Protein AF-A0A814C595-F1 (afdb_monomer_lite)

Radius of gyration: 16.34 Å; chains: 1; bounding box: 42×36×48 Å

InterPro domains:
  IPR000971 Globin [PF00042] (29-120)
  IPR000971 Globin [PS01033] (1-126)
  IPR009050 Globin-like superfamily [SSF46458] (26-126)
  IPR012292 Globin/Protoglobin [G3DSA:1.10.490.10] (1-128)
  IPR044399 Myoglobin-like, M family globin domain [cd01040] (1-121)
  IPR050532 Globin-like Oxygen Transporters [PTHR46458] (4-131)

Secondary structure (DSSP, 8-state):
--TTHHHHHHHHHHHTTS---------S-S---HHHHHHHHHHHHHHHHHHHHHHTT-HHHHHHHHHHHHHHHHHTT--HHHHHHHHHHHHHHHHHHHGGG--HHHHHHHHHHHHHHHHHHHHHHHHHHHHT-

Sequence (133 aa):
ILIEHKEMKTMWRKQNTVKNDVCIMHNYNEFINPNYSIKAHGEKVFNTIKIAVNTIDDLTSLYQFLNQMGYDHYKYGTRDHHFQIMGEALLSTLSEALREKWNDKTRKIWIKLFQIIEYQMKSGMERAQRENF

pLDDT: mean 74.46, std 21.63, range [28.47, 96.5]

Organism: NCBI:txid104777

Structure (mmCIF, N/CA/C/O backbone):
data_AF-A0A814C595-F1
#
_entry.id   AF-A0A814C595-F1
#
loop_
_atom_site.group_PDB
_atom_site.id
_atom_site.type_symbol
_atom_site.label_atom_id
_atom_site.label_alt_id
_atom_site.label_comp_id
_atom_site.label_asym_id
_atom_site.label_entity_id
_atom_site.label_seq_id
_atom_site.pdbx_PDB_ins_code
_atom_site.Cartn_x
_atom_site.Cartn_y
_atom_site.Cartn_z
_atom_site.occupancy
_atom_site.B_iso_or_equiv
_atom_site.auth_seq_id
_atom_site.auth_comp_id
_atom_site.auth_asym_id
_atom_site.auth_atom_id
_atom_site.pdbx_PDB_model_num
ATOM 1 N N . ILE A 1 1 ? -12.178 13.298 3.605 1.00 30.55 1 ILE A N 1
ATOM 2 C CA . ILE A 1 1 ? -12.056 11.822 3.804 1.00 30.55 1 ILE A CA 1
ATOM 3 C C . ILE A 1 1 ? -10.866 11.467 4.735 1.00 30.55 1 ILE A C 1
ATOM 5 O O . ILE A 1 1 ? -10.528 10.303 4.900 1.00 30.55 1 ILE A O 1
ATOM 9 N N . LEU A 1 2 ? -10.301 12.464 5.437 1.00 29.94 2 LEU A N 1
ATOM 10 C CA . LEU A 1 2 ? -9.077 12.408 6.256 1.00 29.94 2 LEU A CA 1
ATOM 11 C C . LEU A 1 2 ? -9.348 12.350 7.775 1.00 29.94 2 LEU A C 1
ATOM 13 O O . LEU A 1 2 ? -8.593 12.907 8.567 1.00 29.94 2 LEU A O 1
ATOM 17 N N . ILE A 1 3 ? -10.448 11.734 8.207 1.00 30.55 3 ILE A N 1
ATOM 18 C CA . ILE A 1 3 ? -10.742 11.652 9.642 1.00 30.55 3 ILE A CA 1
ATOM 19 C C . ILE A 1 3 ? -10.020 10.406 10.191 1.00 30.55 3 ILE A C 1
ATOM 21 O O . ILE A 1 3 ? -10.263 9.304 9.709 1.00 30.55 3 ILE A O 1
ATOM 25 N N . GLU A 1 4 ? -9.137 10.640 11.178 1.00 38.69 4 GLU A N 1
ATOM 26 C CA . GLU A 1 4 ? -8.537 9.683 12.146 1.00 38.69 4 GLU A CA 1
ATOM 27 C C . GLU A 1 4 ? -7.091 9.203 11.941 1.00 38.69 4 GLU A C 1
ATOM 29 O O . GLU A 1 4 ? -6.685 8.113 12.341 1.00 38.69 4 GLU A O 1
ATOM 34 N N . HIS A 1 5 ? -6.241 10.110 11.476 1.00 48.53 5 HIS A N 1
ATOM 35 C CA . HIS A 1 5 ? -4.783 9.964 11.481 1.00 48.53 5 HIS A CA 1
ATOM 36 C C . HIS A 1 5 ? -4.159 9.591 12.848 1.00 48.53 5 HIS A C 1
ATOM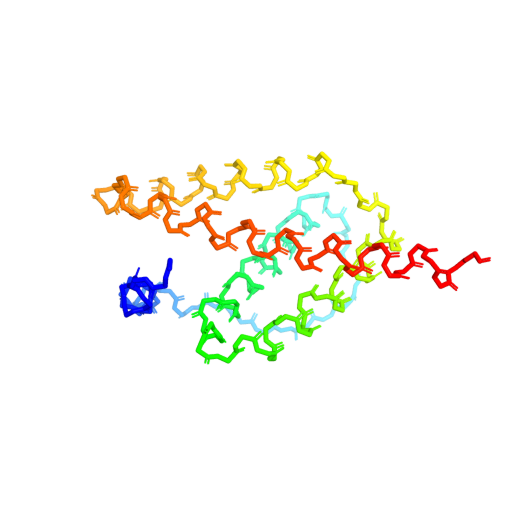 38 O O . HIS A 1 5 ? -3.188 8.834 12.940 1.00 48.53 5 HIS A O 1
ATOM 44 N N . LYS A 1 6 ? -4.740 10.097 13.947 1.00 48.22 6 LYS A N 1
ATOM 45 C CA . LYS A 1 6 ? -4.270 9.832 15.318 1.00 48.22 6 LYS A CA 1
ATOM 46 C C . LYS A 1 6 ? -4.478 8.379 15.734 1.00 48.22 6 LYS A C 1
ATOM 48 O O . LYS A 1 6 ? -3.670 7.855 16.500 1.00 48.22 6 LYS A O 1
ATOM 53 N N . GLU A 1 7 ? -5.521 7.721 15.238 1.00 46.91 7 GLU A N 1
ATOM 54 C CA . GLU A 1 7 ? -5.825 6.343 15.613 1.00 46.91 7 GLU A CA 1
ATOM 55 C C . GLU A 1 7 ? -4.826 5.372 15.004 1.00 46.91 7 GLU A C 1
ATOM 57 O O . GLU A 1 7 ? -4.303 4.545 15.741 1.00 46.91 7 GLU A O 1
ATOM 62 N N . MET A 1 8 ? -4.439 5.538 13.732 1.00 47.97 8 MET A N 1
ATOM 63 C CA . MET A 1 8 ? -3.391 4.703 13.130 1.00 47.97 8 MET A CA 1
ATOM 64 C C . MET A 1 8 ? -2.066 4.812 13.881 1.00 47.97 8 MET A C 1
ATOM 66 O O . MET A 1 8 ? -1.511 3.792 14.287 1.00 47.97 8 MET A O 1
ATOM 70 N N . LYS A 1 9 ? -1.589 6.034 14.158 1.00 53.19 9 LYS A N 1
ATOM 71 C CA . LYS A 1 9 ? -0.350 6.235 14.931 1.00 53.19 9 LYS A CA 1
ATOM 72 C C . LYS A 1 9 ? -0.451 5.676 16.351 1.00 53.19 9 LYS A C 1
ATOM 74 O O . LYS A 1 9 ? 0.522 5.136 16.872 1.00 53.19 9 LYS A O 1
ATOM 79 N N . THR A 1 10 ? -1.620 5.773 16.982 1.00 48.94 10 THR A N 1
ATOM 80 C CA . THR A 1 10 ? -1.854 5.259 18.342 1.00 48.94 10 THR A CA 1
ATOM 81 C C . THR A 1 10 ? -1.940 3.733 18.367 1.00 48.94 10 THR A C 1
ATOM 83 O O . THR A 1 10 ? -1.353 3.098 19.242 1.00 48.94 10 THR A O 1
ATOM 86 N N . MET A 1 11 ? -2.614 3.129 17.388 1.00 48.28 11 MET A N 1
ATOM 87 C CA . MET A 1 11 ? -2.661 1.681 17.185 1.00 48.28 11 MET A CA 1
ATOM 88 C C . MET A 1 11 ? -1.265 1.125 16.896 1.00 48.28 11 MET A C 1
ATOM 90 O O . MET A 1 11 ? -0.894 0.103 17.469 1.00 48.28 11 MET A O 1
ATOM 94 N N . TRP A 1 12 ? -0.478 1.836 16.084 1.00 45.28 12 TRP A N 1
ATOM 95 C CA . TRP A 1 12 ? 0.901 1.501 15.733 1.00 45.28 12 TRP A CA 1
ATOM 96 C C . TRP A 1 12 ? 1.863 1.590 16.929 1.00 45.28 12 TRP A C 1
ATOM 98 O O . TRP A 1 12 ? 2.648 0.670 17.174 1.00 45.28 12 TRP A O 1
ATOM 108 N N . ARG A 1 13 ? 1.776 2.655 17.739 1.00 44.06 13 ARG A N 1
ATOM 109 C CA . ARG A 1 13 ? 2.585 2.815 18.966 1.00 44.06 13 ARG A CA 1
ATOM 110 C C . ARG A 1 13 ? 2.296 1.738 20.015 1.00 44.06 13 ARG A C 1
ATOM 112 O O . ARG A 1 13 ? 3.224 1.271 20.665 1.00 44.06 13 ARG A O 1
ATOM 119 N N . LYS A 1 14 ? 1.035 1.310 20.150 1.00 46.66 14 LYS A N 1
ATOM 120 C CA . LYS A 1 14 ? 0.631 0.230 21.071 1.00 46.66 14 LYS A CA 1
ATOM 121 C C . LYS A 1 14 ? 1.037 -1.175 20.599 1.00 46.66 14 LYS A C 1
ATOM 123 O O . LYS A 1 14 ? 1.018 -2.093 21.407 1.00 46.66 14 LYS A O 1
ATOM 128 N N . GLN A 1 15 ? 1.365 -1.359 19.317 1.00 47.59 15 GLN A N 1
ATOM 129 C CA . GLN A 1 15 ? 1.842 -2.640 18.770 1.00 47.59 15 GLN A CA 1
ATOM 130 C C . GLN A 1 15 ? 3.371 -2.770 18.818 1.00 47.59 15 GLN A C 1
ATOM 132 O O . GLN A 1 15 ? 3.871 -3.852 19.093 1.00 47.59 15 GLN A O 1
ATOM 137 N N . ASN A 1 16 ? 4.120 -1.672 18.641 1.00 41.69 16 ASN A N 1
ATOM 138 C CA . ASN A 1 16 ? 5.595 -1.676 18.701 1.00 41.69 16 ASN A CA 1
ATOM 139 C C . ASN A 1 16 ? 6.179 -1.784 20.123 1.00 41.69 16 ASN A C 1
ATOM 141 O O . ASN A 1 16 ? 7.391 -1.730 20.292 1.00 41.69 16 ASN A O 1
ATOM 145 N N . THR A 1 17 ? 5.348 -1.921 21.158 1.00 36.97 17 THR A N 1
ATOM 146 C CA . THR A 1 17 ? 5.813 -2.168 22.536 1.00 36.97 17 THR A CA 1
ATOM 147 C C . THR A 1 17 ? 6.148 -3.643 22.786 1.00 36.97 17 THR A C 1
ATOM 149 O O . THR A 1 17 ? 6.657 -3.983 23.848 1.00 36.97 17 THR A O 1
ATOM 152 N N . VAL A 1 18 ? 5.902 -4.523 21.808 1.00 42.62 18 VAL A N 1
ATOM 153 C CA . VAL A 1 18 ? 6.210 -5.953 21.883 1.00 42.62 18 VAL A CA 1
ATOM 154 C C . VAL A 1 18 ? 7.075 -6.329 20.672 1.00 42.62 18 VAL A C 1
ATOM 156 O O . VAL A 1 18 ? 6.603 -6.272 19.542 1.00 42.62 18 VAL A O 1
ATOM 159 N N . LYS A 1 19 ? 8.326 -6.738 20.947 1.00 41.62 19 LYS A N 1
ATOM 160 C CA . LYS A 1 19 ? 9.393 -7.209 20.028 1.00 41.62 19 LYS A CA 1
ATOM 161 C C . LYS A 1 19 ? 10.236 -6.137 19.323 1.00 41.62 19 LYS A C 1
ATOM 163 O O . LYS A 1 19 ? 10.206 -5.989 18.105 1.00 41.62 19 LYS A O 1
ATOM 168 N N . ASN A 1 20 ? 11.094 -5.491 20.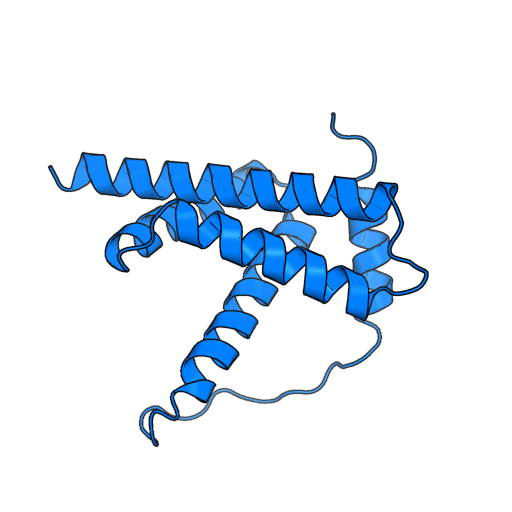110 1.00 37.69 20 ASN A N 1
ATOM 169 C CA . ASN A 1 20 ? 12.419 -5.093 19.641 1.00 37.69 20 ASN A CA 1
ATOM 170 C C . ASN A 1 20 ? 13.368 -6.260 19.905 1.00 37.69 20 ASN A C 1
ATOM 172 O O . ASN A 1 20 ? 13.860 -6.362 21.013 1.00 37.69 20 ASN A O 1
ATOM 176 N N . ASP A 1 21 ? 13.563 -7.129 18.921 1.00 40.53 21 ASP A N 1
ATOM 177 C CA . ASP A 1 21 ? 14.720 -8.024 18.821 1.00 40.53 21 ASP A CA 1
ATOM 178 C C . ASP A 1 21 ? 14.717 -8.579 17.395 1.00 40.53 21 ASP A C 1
ATOM 180 O O . ASP A 1 21 ? 13.851 -9.386 17.079 1.00 40.53 21 ASP A O 1
ATOM 184 N N . VAL A 1 22 ? 15.612 -8.098 16.524 1.00 38.47 22 VAL A N 1
ATOM 185 C CA . VAL A 1 22 ? 16.445 -8.921 15.624 1.00 38.47 22 VAL A CA 1
ATOM 186 C C . VAL A 1 22 ? 17.562 -8.041 15.045 1.00 38.47 22 VAL A C 1
ATOM 188 O O . VAL A 1 22 ? 17.389 -6.873 14.703 1.00 38.47 22 VAL A O 1
ATOM 191 N N . CYS A 1 23 ? 18.728 -8.670 15.018 1.00 28.47 23 CYS A N 1
ATOM 192 C CA . CYS A 1 23 ? 20.088 -8.184 14.926 1.00 28.47 23 CYS A CA 1
ATOM 193 C C . CYS A 1 23 ? 20.627 -8.253 13.479 1.00 28.47 23 CYS A C 1
ATOM 195 O O . CYS A 1 23 ? 20.369 -9.226 12.781 1.00 28.47 23 CYS A O 1
ATOM 197 N N . ILE A 1 24 ? 21.406 -7.231 13.106 1.00 35.41 24 ILE A N 1
ATOM 198 C CA . ILE A 1 24 ? 22.619 -7.203 12.258 1.00 35.41 24 ILE A CA 1
ATOM 199 C C . ILE A 1 24 ? 22.594 -7.868 10.862 1.00 35.41 24 ILE A C 1
ATOM 201 O O . ILE A 1 24 ? 22.582 -9.081 10.690 1.00 35.41 24 ILE A O 1
ATOM 205 N N . MET A 1 25 ? 22.784 -7.001 9.861 1.00 38.78 25 MET A N 1
ATOM 206 C CA . MET A 1 25 ? 23.289 -7.299 8.520 1.00 38.78 25 MET A CA 1
ATOM 207 C C . MET A 1 25 ? 24.683 -7.940 8.582 1.00 38.78 25 MET A C 1
ATOM 209 O O . MET A 1 25 ? 25.626 -7.250 8.956 1.00 38.78 25 MET A O 1
ATOM 213 N N . HIS A 1 26 ? 24.844 -9.191 8.143 1.00 34.91 26 HIS A N 1
ATOM 214 C CA . HIS A 1 26 ? 26.120 -9.671 7.602 1.00 34.91 26 HIS A CA 1
ATOM 215 C C . HIS A 1 26 ? 25.929 -10.743 6.518 1.00 34.91 26 HIS A C 1
ATOM 217 O O . HIS A 1 26 ? 25.234 -11.733 6.706 1.00 34.91 26 HIS A O 1
ATOM 223 N N . ASN A 1 27 ? 26.667 -10.500 5.434 1.00 31.73 27 ASN A N 1
ATOM 224 C CA . ASN A 1 27 ? 27.126 -11.365 4.350 1.00 31.73 27 ASN A CA 1
ATOM 225 C C . ASN A 1 27 ? 26.172 -11.888 3.263 1.00 31.73 27 ASN A C 1
ATOM 227 O O . ASN A 1 27 ? 25.208 -12.614 3.476 1.00 31.73 27 ASN A O 1
ATOM 231 N N . TYR A 1 28 ? 26.571 -11.521 2.042 1.00 43.66 28 TYR A N 1
ATOM 232 C CA . TYR A 1 28 ? 26.148 -12.051 0.758 1.00 43.66 28 TYR A CA 1
ATOM 233 C C . TYR A 1 28 ? 26.644 -13.500 0.596 1.00 43.66 28 TYR A C 1
ATOM 235 O O . TYR A 1 28 ? 27.789 -13.795 0.928 1.00 43.66 28 TYR A O 1
ATOM 243 N N . ASN A 1 29 ? 25.807 -14.336 -0.025 1.00 45.12 29 ASN A N 1
ATOM 244 C CA . ASN A 1 29 ? 26.117 -15.649 -0.616 1.00 45.12 29 ASN A CA 1
ATOM 245 C C . ASN A 1 29 ? 26.110 -16.904 0.270 1.00 45.12 29 ASN A C 1
ATOM 247 O O . ASN A 1 29 ? 27.045 -17.692 0.191 1.00 45.12 29 ASN A O 1
ATOM 251 N N . GLU A 1 30 ? 24.998 -17.214 0.941 1.00 37.88 30 GLU A N 1
ATOM 252 C CA . GLU A 1 30 ? 24.702 -18.611 1.296 1.00 37.88 30 GLU A CA 1
ATOM 253 C C . GLU A 1 30 ? 23.235 -18.969 0.999 1.00 37.88 30 GLU A C 1
ATOM 255 O O . GLU A 1 30 ? 22.304 -18.398 1.556 1.00 37.88 30 GLU A O 1
ATOM 260 N N . PHE A 1 31 ? 23.076 -19.907 0.057 1.00 37.38 31 PHE A N 1
ATOM 261 C CA . PHE A 1 31 ? 21.899 -20.728 -0.252 1.00 37.38 31 PHE A CA 1
ATOM 262 C C . PHE A 1 31 ? 20.547 -20.004 -0.371 1.00 37.38 31 PHE A C 1
ATOM 264 O O . PHE A 1 31 ? 19.846 -19.762 0.610 1.00 37.38 31 PHE A O 1
ATOM 271 N N . ILE A 1 32 ? 20.106 -19.769 -1.616 1.00 41.94 32 ILE A N 1
ATOM 272 C CA . ILE A 1 32 ? 18.714 -19.404 -1.914 1.00 41.94 32 ILE A CA 1
ATOM 273 C C . ILE A 1 32 ? 17.806 -20.571 -1.508 1.00 41.94 32 ILE A C 1
ATOM 275 O O . ILE A 1 32 ? 17.496 -21.463 -2.291 1.00 41.94 32 ILE A O 1
ATOM 279 N N . ASN A 1 33 ? 17.364 -20.547 -0.255 1.00 40.88 33 ASN A N 1
ATOM 280 C CA . ASN A 1 33 ? 16.129 -21.177 0.161 1.00 40.88 33 ASN A CA 1
ATOM 281 C C . ASN A 1 33 ? 14.991 -20.354 -0.475 1.00 40.88 33 ASN A C 1
ATOM 283 O O . ASN A 1 33 ? 14.920 -19.148 -0.224 1.00 40.88 33 ASN A O 1
ATOM 287 N N . PRO A 1 34 ? 14.088 -20.942 -1.274 1.00 41.09 34 PRO A N 1
ATOM 288 C CA . PRO A 1 34 ? 12.949 -20.220 -1.847 1.00 41.09 34 PRO A CA 1
ATOM 289 C C . PRO A 1 34 ? 12.082 -19.514 -0.785 1.00 41.09 34 PRO A C 1
ATOM 291 O O . PRO A 1 34 ? 11.458 -18.497 -1.070 1.00 41.09 34 PRO A O 1
ATOM 294 N N . ASN A 1 35 ? 12.110 -19.989 0.468 1.00 45.81 35 ASN A N 1
ATOM 295 C CA . ASN A 1 35 ? 11.440 -19.350 1.605 1.00 45.81 35 ASN A CA 1
ATOM 296 C C . ASN A 1 35 ? 12.192 -18.130 2.169 1.00 45.81 35 ASN A C 1
ATOM 298 O O . ASN A 1 35 ? 11.591 -17.302 2.853 1.00 45.81 35 ASN A O 1
ATOM 302 N N . TYR A 1 36 ? 13.490 -17.982 1.883 1.00 45.59 36 TYR A N 1
ATOM 303 C CA . TYR A 1 36 ? 14.277 -16.810 2.279 1.00 45.59 36 TYR A CA 1
ATOM 304 C C . TYR A 1 36 ? 13.878 -15.570 1.463 1.00 45.59 36 TYR A C 1
ATOM 306 O O . TYR A 1 36 ? 13.842 -14.467 2.008 1.00 45.59 36 TYR A O 1
ATOM 314 N N . SER A 1 37 ? 13.487 -15.739 0.190 1.00 66.81 37 SER A N 1
ATOM 315 C CA . SER A 1 37 ? 13.105 -14.616 -0.681 1.00 66.81 37 SER A CA 1
ATOM 316 C C . SER A 1 37 ? 11.738 -14.018 -0.320 1.00 66.81 37 SER A C 1
ATOM 318 O O . SER A 1 37 ? 11.612 -12.795 -0.256 1.00 66.81 37 SER A O 1
ATOM 320 N N . ILE A 1 38 ? 10.741 -14.850 0.008 1.00 68.19 38 ILE A N 1
ATOM 321 C CA . ILE A 1 38 ? 9.408 -14.390 0.434 1.00 68.19 38 ILE A CA 1
ATOM 322 C C . ILE A 1 38 ? 9.443 -13.794 1.837 1.00 68.19 38 ILE A C 1
ATOM 324 O O . ILE A 1 38 ? 8.812 -12.764 2.067 1.00 68.19 38 ILE A O 1
ATOM 328 N N . LYS A 1 39 ? 10.220 -14.369 2.763 1.00 68.62 39 LYS A N 1
ATOM 329 C CA . LYS A 1 39 ? 10.395 -13.783 4.097 1.00 68.62 39 LYS A CA 1
ATOM 330 C C . LYS A 1 39 ? 11.046 -12.399 4.012 1.00 68.62 39 LYS A C 1
ATOM 332 O O . LYS A 1 39 ? 10.501 -11.439 4.550 1.00 68.62 39 LYS A O 1
ATOM 337 N N . ALA A 1 40 ? 12.155 -12.276 3.279 1.00 68.81 40 ALA A N 1
ATOM 338 C CA . ALA A 1 40 ? 12.837 -10.996 3.089 1.00 68.81 40 ALA A CA 1
ATOM 339 C C . ALA A 1 40 ? 11.966 -9.973 2.336 1.00 68.81 40 ALA A C 1
ATOM 341 O O . ALA A 1 40 ? 11.992 -8.781 2.646 1.00 68.81 40 ALA A O 1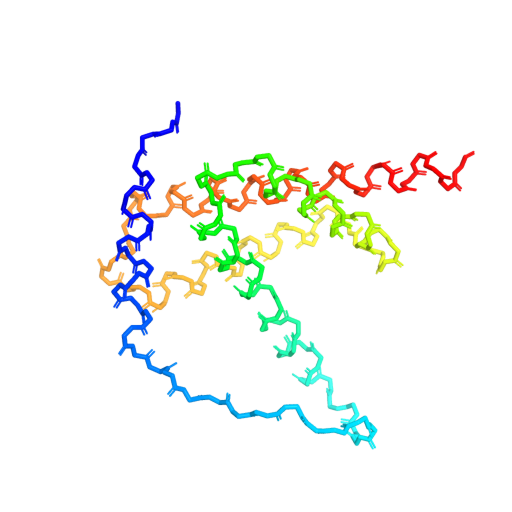
ATOM 342 N N . HIS A 1 41 ? 11.168 -10.413 1.357 1.00 70.75 41 HIS A N 1
ATOM 343 C CA . HIS A 1 41 ? 10.189 -9.549 0.698 1.00 70.75 41 HIS A CA 1
ATOM 344 C C . HIS A 1 41 ? 9.093 -9.096 1.670 1.00 70.75 41 HIS A C 1
ATOM 346 O O . HIS A 1 41 ? 8.793 -7.907 1.729 1.00 70.75 41 HIS A O 1
ATOM 352 N N . GLY A 1 42 ? 8.557 -10.006 2.488 1.00 73.94 42 GLY A N 1
ATOM 353 C CA . GLY A 1 42 ? 7.572 -9.698 3.523 1.00 73.94 42 GLY A CA 1
ATOM 354 C C . GLY A 1 42 ? 8.079 -8.660 4.526 1.00 73.94 42 GLY A C 1
ATOM 355 O O . GL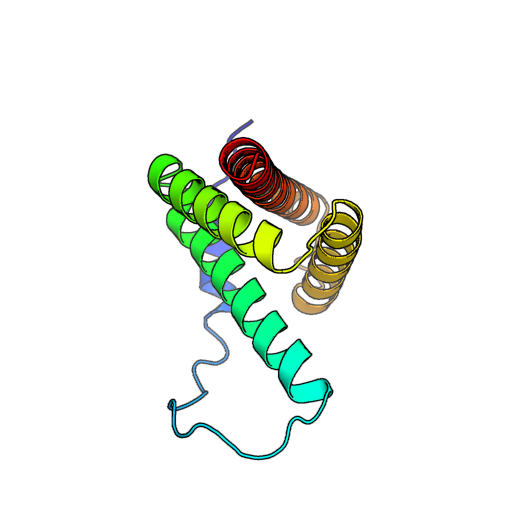Y A 1 42 ? 7.366 -7.708 4.834 1.00 73.94 42 GLY A O 1
ATOM 356 N N . GLU A 1 43 ? 9.336 -8.770 4.965 1.00 75.75 43 GLU A N 1
ATOM 357 C CA . GLU A 1 43 ? 9.984 -7.770 5.826 1.00 75.75 43 GLU A CA 1
ATOM 358 C C . GLU A 1 43 ? 10.084 -6.398 5.141 1.00 75.75 43 GLU A C 1
ATOM 360 O O . GLU A 1 43 ? 9.775 -5.374 5.754 1.00 75.75 43 GLU A O 1
ATOM 365 N N . LYS A 1 44 ? 10.456 -6.354 3.855 1.00 75.88 44 LYS A N 1
ATOM 366 C CA . LYS A 1 44 ? 10.507 -5.103 3.076 1.00 75.88 44 LYS A CA 1
ATOM 367 C C . LYS A 1 44 ? 9.126 -4.479 2.907 1.00 75.88 44 LYS A C 1
ATOM 369 O O . LYS A 1 44 ? 8.978 -3.281 3.126 1.00 75.88 44 LYS A O 1
ATOM 374 N N . VAL A 1 45 ? 8.116 -5.280 2.578 1.00 80.88 45 VAL A N 1
ATOM 375 C CA . VAL A 1 45 ? 6.724 -4.825 2.454 1.00 80.88 45 VAL A CA 1
ATOM 376 C C . VAL A 1 45 ? 6.233 -4.259 3.781 1.00 80.88 45 VAL A C 1
ATOM 378 O O . VAL A 1 45 ? 5.697 -3.151 3.821 1.00 80.88 45 VAL A O 1
ATOM 381 N N . PHE A 1 46 ? 6.469 -4.969 4.883 1.00 81.25 46 PHE A N 1
ATOM 382 C CA . PHE A 1 46 ? 6.069 -4.506 6.205 1.00 81.25 46 PHE A CA 1
ATOM 383 C C . PHE A 1 46 ? 6.790 -3.212 6.604 1.00 81.25 46 PHE A C 1
ATOM 385 O O . PHE A 1 46 ? 6.166 -2.292 7.134 1.00 81.25 46 PHE A O 1
ATOM 392 N N . ASN A 1 47 ? 8.081 -3.089 6.285 1.00 78.88 47 ASN A N 1
ATOM 393 C CA . ASN A 1 47 ? 8.839 -1.857 6.495 1.00 78.88 47 ASN A CA 1
ATOM 394 C C . ASN A 1 47 ? 8.304 -0.691 5.654 1.00 78.88 47 ASN A C 1
ATOM 396 O O . ASN A 1 47 ? 8.170 0.415 6.173 1.00 78.88 47 ASN A O 1
ATOM 400 N N . THR A 1 48 ? 7.929 -0.923 4.398 1.00 82.00 48 THR A N 1
ATOM 401 C CA . THR A 1 48 ? 7.280 0.089 3.555 1.00 82.00 48 THR A CA 1
ATOM 402 C C . THR A 1 48 ? 5.948 0.546 4.145 1.00 82.00 48 THR A C 1
ATOM 404 O O . THR A 1 48 ? 5.683 1.744 4.222 1.00 82.00 48 THR A O 1
ATOM 407 N N . ILE A 1 49 ? 5.125 -0.385 4.629 1.00 84.31 49 ILE A N 1
ATOM 408 C CA . ILE A 1 49 ? 3.858 -0.062 5.295 1.00 84.31 49 ILE A CA 1
ATOM 409 C C . ILE A 1 49 ? 4.112 0.737 6.581 1.00 84.31 49 ILE A C 1
ATOM 411 O O . ILE A 1 49 ? 3.429 1.726 6.840 1.00 84.31 49 ILE A O 1
ATOM 415 N N . LYS A 1 50 ? 5.132 0.366 7.362 1.00 80.56 50 LYS A N 1
ATOM 416 C CA . LYS A 1 50 ? 5.581 1.119 8.542 1.00 80.56 50 LYS A CA 1
ATOM 417 C C . LYS A 1 50 ? 5.995 2.543 8.181 1.00 80.56 50 LYS A C 1
ATOM 419 O O . LYS A 1 50 ? 5.615 3.473 8.891 1.00 80.56 50 LYS A O 1
ATOM 424 N N . ILE A 1 51 ? 6.760 2.725 7.104 1.00 80.44 51 ILE A N 1
ATOM 425 C CA . ILE A 1 51 ? 7.124 4.053 6.594 1.00 80.44 51 ILE A CA 1
ATOM 426 C C . ILE A 1 51 ? 5.848 4.821 6.263 1.00 80.44 51 ILE A C 1
ATOM 428 O O . ILE A 1 51 ? 5.645 5.885 6.837 1.00 80.44 51 ILE A O 1
ATOM 432 N N . ALA A 1 52 ? 4.943 4.237 5.473 1.00 80.50 52 ALA A N 1
ATOM 433 C CA . ALA A 1 52 ? 3.681 4.869 5.102 1.00 80.50 52 ALA A CA 1
ATOM 434 C C . ALA A 1 52 ? 2.865 5.319 6.323 1.00 80.50 52 ALA A C 1
ATOM 436 O O . ALA A 1 52 ? 2.438 6.465 6.380 1.00 80.50 52 ALA A O 1
ATOM 437 N N . VAL A 1 53 ? 2.713 4.477 7.349 1.00 82.25 53 VAL A N 1
ATOM 438 C CA . VAL A 1 53 ? 2.003 4.835 8.592 1.00 82.25 53 VAL A CA 1
ATOM 439 C C . VAL A 1 53 ? 2.714 5.946 9.382 1.00 82.25 53 VAL A C 1
ATOM 441 O O . VAL A 1 53 ? 2.065 6.768 10.033 1.00 82.25 53 VAL A O 1
ATOM 444 N N . ASN A 1 54 ? 4.045 5.997 9.361 1.00 80.62 54 ASN A N 1
ATOM 445 C CA . ASN A 1 54 ? 4.796 7.008 10.107 1.00 80.62 54 ASN A CA 1
ATOM 446 C C . ASN A 1 54 ? 4.821 8.365 9.392 1.00 80.62 54 ASN A C 1
ATOM 448 O O . ASN A 1 54 ? 4.734 9.402 10.060 1.00 80.62 54 ASN A O 1
ATOM 452 N N . THR A 1 55 ? 4.900 8.357 8.061 1.00 81.06 55 THR A N 1
ATOM 453 C CA . THR A 1 55 ? 5.062 9.547 7.216 1.00 81.06 55 THR A CA 1
ATOM 454 C C . THR A 1 55 ? 3.755 10.060 6.627 1.00 81.06 55 THR A C 1
ATOM 456 O O . THR A 1 55 ? 3.782 11.006 5.858 1.00 81.06 55 THR A O 1
ATOM 459 N N . ILE A 1 56 ? 2.601 9.500 6.989 1.00 81.62 56 ILE A N 1
ATOM 460 C CA . ILE A 1 56 ? 1.305 9.949 6.452 1.00 81.62 56 ILE A CA 1
ATOM 461 C C . ILE A 1 56 ? 0.951 11.411 6.821 1.00 81.62 56 ILE A C 1
ATOM 463 O O . ILE A 1 56 ? 0.075 11.999 6.201 1.00 81.62 56 ILE A O 1
ATOM 467 N N . ASP A 1 57 ? 1.680 12.040 7.761 1.00 81.62 57 ASP A N 1
ATOM 468 C CA . ASP A 1 57 ? 1.560 13.489 8.043 1.00 81.62 57 ASP A CA 1
ATOM 469 C C . ASP A 1 57 ? 2.277 14.345 6.975 1.00 81.62 57 ASP A C 1
ATOM 471 O O . ASP A 1 57 ? 1.977 15.526 6.832 1.00 81.62 57 ASP A O 1
ATOM 475 N N . ASP A 1 58 ? 3.205 13.751 6.219 1.00 86.94 58 ASP A N 1
ATOM 476 C CA . ASP A 1 58 ? 3.910 14.344 5.082 1.00 86.94 58 ASP A CA 1
ATOM 477 C C . ASP A 1 58 ? 3.608 13.528 3.816 1.00 86.94 58 ASP A C 1
ATOM 479 O O . ASP A 1 58 ? 4.385 12.687 3.346 1.00 86.94 58 ASP A O 1
ATOM 483 N N . LEU A 1 59 ? 2.411 13.768 3.277 1.00 86.88 59 LEU A N 1
ATOM 484 C CA . LEU A 1 59 ? 1.910 13.065 2.098 1.00 86.88 59 LEU A CA 1
ATOM 485 C C . LEU A 1 59 ? 2.788 13.296 0.865 1.00 86.88 59 LEU A C 1
ATOM 487 O O . LEU A 1 59 ? 2.903 12.396 0.039 1.00 86.88 59 LEU A O 1
ATOM 491 N N . THR A 1 60 ? 3.434 14.458 0.746 1.00 88.56 60 THR A N 1
ATOM 492 C CA . THR A 1 60 ? 4.303 14.774 -0.394 1.00 88.56 60 THR A CA 1
ATOM 493 C C . THR A 1 60 ? 5.494 13.824 -0.444 1.00 88.56 60 THR A C 1
ATOM 495 O O . THR A 1 60 ? 5.694 13.150 -1.458 1.00 88.56 60 THR A O 1
ATOM 498 N N . SER A 1 61 ? 6.238 13.704 0.660 1.00 87.81 61 SER A N 1
ATOM 499 C CA . SER A 1 61 ? 7.388 12.795 0.740 1.00 87.81 61 SER A CA 1
ATOM 500 C C . SER A 1 61 ? 6.967 11.333 0.592 1.00 87.81 61 SER A C 1
ATOM 502 O O . SER A 1 61 ? 7.631 10.555 -0.096 1.00 87.81 61 SER A O 1
ATOM 504 N N . LEU A 1 62 ? 5.829 10.951 1.186 1.00 88.06 62 LEU A N 1
ATOM 505 C CA . LEU A 1 62 ? 5.293 9.597 1.058 1.00 88.06 62 LEU A CA 1
ATOM 506 C C . LEU A 1 62 ? 4.951 9.250 -0.399 1.00 88.06 62 LEU A C 1
ATOM 508 O O . LEU A 1 62 ? 5.301 8.169 -0.871 1.00 88.06 62 LEU A O 1
ATOM 512 N N . TYR A 1 63 ? 4.288 10.150 -1.126 1.00 93.31 63 TYR A N 1
ATOM 513 C CA . TYR A 1 63 ? 3.911 9.908 -2.519 1.00 93.31 63 TYR A CA 1
ATOM 514 C C . TYR A 1 63 ? 5.132 9.815 -3.430 1.00 93.31 63 TYR A C 1
ATOM 516 O O . TYR A 1 63 ? 5.190 8.910 -4.258 1.00 93.31 63 TYR A O 1
ATOM 524 N N . GLN A 1 64 ? 6.135 10.676 -3.240 1.00 92.25 64 GLN A N 1
ATOM 525 C CA . GLN A 1 64 ? 7.395 10.592 -3.986 1.00 92.25 64 GLN A CA 1
ATOM 526 C C . GLN A 1 64 ? 8.103 9.251 -3.756 1.00 92.25 64 GLN A C 1
ATOM 528 O O . GLN A 1 64 ? 8.511 8.593 -4.714 1.00 92.25 64 GLN A O 1
ATOM 533 N N . PHE A 1 65 ? 8.186 8.808 -2.499 1.00 91.62 65 PHE A N 1
ATOM 534 C CA . PHE A 1 65 ? 8.776 7.520 -2.140 1.00 91.62 65 PHE A CA 1
ATOM 535 C C . PHE A 1 65 ? 8.033 6.335 -2.780 1.00 91.62 65 PHE A C 1
ATOM 537 O O . PHE A 1 65 ? 8.655 5.480 -3.413 1.00 91.62 65 PHE A O 1
ATOM 544 N N . LEU A 1 66 ? 6.701 6.294 -2.660 1.00 94.12 66 LEU A N 1
ATOM 545 C CA . LEU A 1 66 ? 5.867 5.233 -3.238 1.00 94.12 66 LEU A CA 1
ATOM 546 C C . LEU A 1 66 ? 5.925 5.215 -4.770 1.00 94.12 66 LEU A C 1
ATOM 548 O O . LEU A 1 66 ? 6.008 4.144 -5.366 1.00 94.12 66 LEU A O 1
ATOM 552 N N . ASN A 1 67 ? 5.928 6.385 -5.412 1.00 95.62 67 ASN A N 1
ATOM 553 C CA . ASN A 1 67 ? 6.049 6.482 -6.863 1.00 95.62 67 ASN A CA 1
ATOM 554 C C . ASN A 1 67 ? 7.404 5.953 -7.349 1.00 95.62 67 ASN A C 1
ATOM 556 O O . ASN A 1 67 ? 7.459 5.187 -8.310 1.00 95.62 67 ASN A O 1
ATOM 560 N N . GLN A 1 68 ? 8.499 6.302 -6.666 1.00 93.31 68 GLN A N 1
ATOM 561 C CA . GLN A 1 68 ? 9.818 5.787 -7.025 1.00 93.31 68 GLN A CA 1
ATOM 562 C C . GLN A 1 68 ? 9.911 4.269 -6.826 1.00 93.31 68 GLN A C 1
ATOM 564 O O . GLN A 1 68 ? 10.436 3.573 -7.689 1.00 93.31 68 GLN A O 1
ATOM 569 N N . MET A 1 69 ? 9.331 3.724 -5.753 1.00 90.56 69 MET A N 1
ATOM 570 C CA . MET A 1 69 ? 9.240 2.269 -5.610 1.00 90.56 69 MET A CA 1
ATOM 571 C C . MET A 1 69 ? 8.440 1.634 -6.748 1.00 90.56 69 MET A C 1
ATOM 573 O O . MET A 1 69 ? 8.865 0.611 -7.279 1.00 90.56 69 MET A O 1
ATOM 577 N N . GLY A 1 70 ? 7.321 2.236 -7.153 1.00 92.00 70 GLY A N 1
ATOM 578 C CA . GLY A 1 70 ? 6.540 1.800 -8.308 1.00 92.00 70 GLY A CA 1
ATOM 579 C C . GLY A 1 70 ? 7.375 1.716 -9.583 1.00 92.00 70 GLY A C 1
ATOM 580 O O . GLY A 1 70 ? 7.356 0.704 -10.281 1.00 92.00 70 GLY A O 1
ATOM 581 N N . TYR A 1 71 ? 8.183 2.745 -9.835 1.00 92.44 71 TYR A N 1
ATOM 582 C CA . TYR A 1 71 ? 9.104 2.783 -10.967 1.00 92.44 71 TYR A CA 1
ATOM 583 C C . TYR A 1 71 ? 10.050 1.574 -10.994 1.00 92.44 71 TYR A C 1
ATOM 585 O O . TYR A 1 71 ? 10.222 0.926 -12.026 1.00 92.44 71 TYR A O 1
ATOM 593 N N . ASP A 1 72 ? 10.631 1.221 -9.847 1.00 86.38 72 ASP A N 1
ATOM 594 C CA . ASP A 1 72 ? 11.519 0.061 -9.751 1.00 86.38 72 ASP A CA 1
ATOM 595 C C . ASP A 1 72 ? 10.754 -1.269 -9.858 1.00 86.38 72 ASP A C 1
ATOM 597 O O . ASP A 1 72 ? 11.249 -2.223 -10.457 1.00 86.38 72 ASP A O 1
ATOM 601 N N . HIS A 1 73 ? 9.507 -1.324 -9.379 1.00 83.62 73 HIS A N 1
ATOM 602 C CA . HIS A 1 73 ? 8.651 -2.512 -9.475 1.00 83.62 73 HIS A CA 1
ATOM 603 C C . HIS A 1 73 ? 8.206 -2.841 -10.902 1.00 83.62 73 HIS A C 1
ATOM 605 O O . HIS A 1 73 ? 7.927 -4.013 -11.185 1.00 83.62 73 HIS A O 1
ATOM 611 N N . TYR A 1 74 ? 8.196 -1.858 -11.807 1.00 85.31 74 TYR A N 1
ATOM 612 C CA . TYR A 1 74 ? 8.012 -2.106 -13.238 1.00 85.31 74 TYR A CA 1
ATOM 613 C C . TYR A 1 74 ? 9.127 -3.003 -13.793 1.00 85.31 74 TYR A C 1
ATOM 615 O O . TYR A 1 74 ? 8.846 -3.993 -14.467 1.00 85.31 74 TYR A O 1
ATOM 623 N N . LYS A 1 75 ? 10.388 -2.734 -13.421 1.00 77.00 75 LYS A N 1
ATOM 624 C CA . LYS A 1 75 ? 11.558 -3.519 -13.861 1.00 77.00 75 LYS A CA 1
ATOM 625 C C . LYS A 1 75 ? 11.516 -4.968 -13.368 1.00 77.00 75 LYS A C 1
ATOM 627 O O . LYS A 1 75 ? 12.106 -5.844 -13.990 1.00 77.00 75 LYS A O 1
ATOM 632 N N . TYR A 1 76 ? 10.808 -5.229 -12.269 1.00 76.75 76 TYR A N 1
ATOM 633 C CA . TYR A 1 76 ? 10.625 -6.572 -11.713 1.00 76.75 76 TYR A CA 1
ATOM 634 C C . TYR A 1 76 ? 9.465 -7.351 -12.352 1.00 76.75 76 TYR A C 1
ATOM 636 O O . TYR A 1 76 ? 9.215 -8.491 -11.968 1.00 76.75 76 TYR A O 1
ATOM 644 N N . GLY A 1 77 ? 8.743 -6.763 -13.313 1.00 77.44 77 GLY A N 1
ATOM 645 C CA . GLY A 1 77 ? 7.609 -7.415 -13.973 1.00 77.44 77 GLY A CA 1
ATOM 646 C C . GLY A 1 77 ? 6.341 -7.460 -13.117 1.00 77.44 77 GLY A C 1
ATOM 647 O O . GLY A 1 77 ? 5.483 -8.320 -13.328 1.00 77.44 77 GLY A O 1
ATOM 648 N N . THR A 1 78 ? 6.210 -6.549 -12.145 1.00 84.19 78 THR A N 1
ATOM 649 C CA . THR A 1 78 ? 4.989 -6.424 -11.337 1.00 84.19 78 THR A CA 1
ATOM 650 C C . THR A 1 78 ? 3.793 -6.089 -12.231 1.00 84.19 78 THR A C 1
ATOM 652 O O . THR A 1 78 ? 3.909 -5.309 -13.172 1.00 84.19 78 THR A O 1
ATOM 655 N N . ARG A 1 79 ? 2.628 -6.676 -11.939 1.00 82.94 79 ARG A N 1
ATOM 656 C CA . ARG A 1 79 ? 1.367 -6.479 -12.661 1.00 82.94 79 ARG A CA 1
ATOM 657 C C . ARG A 1 79 ? 0.252 -6.168 -11.673 1.00 82.94 79 ARG A C 1
ATOM 659 O O . ARG A 1 79 ? 0.347 -6.521 -10.500 1.00 82.94 79 ARG A O 1
ATOM 666 N N . ASP A 1 80 ? -0.836 -5.599 -12.174 1.00 83.69 80 ASP A N 1
ATOM 667 C CA . ASP A 1 80 ? -1.992 -5.187 -11.372 1.00 83.69 80 ASP A CA 1
ATOM 668 C C . ASP A 1 80 ? -2.541 -6.281 -10.452 1.00 83.69 80 ASP A C 1
ATOM 670 O O . ASP A 1 80 ? -2.809 -6.020 -9.281 1.00 83.69 80 ASP A O 1
ATOM 674 N N . HIS A 1 81 ? -2.641 -7.520 -10.941 1.00 82.75 81 HIS A N 1
ATOM 675 C CA . HIS A 1 81 ? -3.156 -8.638 -10.147 1.00 82.75 81 HIS A CA 1
ATOM 676 C C . HIS A 1 81 ? -2.277 -8.981 -8.930 1.00 82.75 81 HIS A C 1
ATOM 678 O O . HIS A 1 81 ? -2.787 -9.516 -7.947 1.00 82.75 81 HIS A O 1
ATOM 684 N N . HIS A 1 82 ? -0.979 -8.646 -8.943 1.00 84.81 82 HIS A N 1
ATOM 685 C CA . HIS A 1 82 ? -0.122 -8.837 -7.771 1.00 84.81 82 HIS A CA 1
ATOM 686 C C . HIS A 1 82 ? -0.549 -7.922 -6.614 1.00 84.81 82 HIS A C 1
ATOM 688 O O . HIS A 1 82 ? -0.497 -8.344 -5.462 1.00 84.81 82 HIS A O 1
ATOM 694 N N . PHE A 1 83 ? -1.022 -6.699 -6.889 1.00 87.62 83 PHE A N 1
ATOM 695 C CA . PHE A 1 83 ? -1.494 -5.789 -5.838 1.00 87.62 83 PHE A CA 1
ATOM 696 C C . PHE A 1 83 ? -2.757 -6.309 -5.156 1.00 87.62 83 PHE A C 1
ATOM 698 O O . PHE A 1 83 ? -2.871 -6.192 -3.938 1.00 87.62 83 PHE A O 1
ATOM 705 N N . GLN A 1 84 ? -3.666 -6.938 -5.906 1.00 88.00 84 GLN A N 1
ATOM 706 C CA . GLN A 1 84 ? -4.862 -7.549 -5.326 1.00 88.00 84 GLN A CA 1
ATOM 707 C C . GLN A 1 84 ? -4.489 -8.652 -4.324 1.00 88.00 84 GLN A C 1
ATOM 709 O O . GLN A 1 84 ? -4.914 -8.599 -3.170 1.00 88.00 84 GLN A O 1
ATOM 714 N N . ILE A 1 85 ? -3.631 -9.592 -4.736 1.00 87.00 85 ILE A N 1
ATOM 715 C CA . ILE A 1 85 ? -3.156 -10.690 -3.876 1.00 87.00 85 ILE A CA 1
ATOM 716 C C . ILE A 1 85 ? -2.468 -10.131 -2.622 1.00 87.00 85 ILE A C 1
ATOM 718 O O . ILE A 1 85 ? -2.718 -10.588 -1.507 1.00 87.00 85 ILE A O 1
ATOM 722 N N . MET A 1 86 ? -1.631 -9.103 -2.789 1.00 85.94 86 MET A N 1
ATOM 723 C CA . MET A 1 86 ? -0.921 -8.466 -1.677 1.00 85.94 86 MET A CA 1
ATOM 724 C C . MET A 1 86 ? -1.863 -7.750 -0.703 1.00 85.94 86 MET A C 1
ATOM 726 O O . MET A 1 86 ? -1.659 -7.826 0.509 1.00 85.94 86 MET A O 1
ATOM 730 N N . GLY A 1 87 ? -2.899 -7.077 -1.206 1.00 90.56 87 GLY A N 1
ATOM 731 C CA . GLY A 1 87 ? -3.902 -6.415 -0.375 1.00 90.56 87 GLY A CA 1
ATOM 732 C C . GLY A 1 87 ? -4.703 -7.414 0.456 1.00 90.56 87 GLY A C 1
ATOM 733 O O . GLY A 1 87 ? -4.875 -7.220 1.660 1.00 90.56 87 GLY A O 1
ATOM 734 N N . GLU A 1 88 ? -5.137 -8.514 -0.159 1.00 90.94 88 GLU A N 1
ATOM 735 C CA . GLU A 1 88 ? -5.842 -9.602 0.526 1.00 90.94 88 GLU A CA 1
ATOM 736 C C . GLU A 1 88 ? -4.965 -10.237 1.618 1.00 90.94 88 GLU A C 1
ATOM 738 O O . GLU A 1 88 ? -5.398 -10.348 2.770 1.00 90.94 88 GLU A O 1
ATOM 743 N N . ALA A 1 89 ? -3.706 -10.558 1.300 1.00 87.12 89 ALA A N 1
ATOM 744 C CA . ALA A 1 89 ? -2.753 -11.127 2.253 1.00 87.12 89 ALA A CA 1
ATOM 745 C C . ALA A 1 89 ? -2.471 -10.188 3.438 1.00 87.12 89 ALA A C 1
ATOM 747 O O . ALA A 1 89 ? -2.451 -10.629 4.592 1.00 87.12 89 ALA A O 1
ATOM 748 N N . LEU A 1 90 ? -2.302 -8.886 3.180 1.00 87.88 90 LEU A N 1
ATOM 749 C CA . LEU A 1 90 ? -2.095 -7.883 4.224 1.00 87.88 90 LEU A CA 1
ATOM 750 C C . LEU A 1 90 ? -3.301 -7.804 5.165 1.00 87.88 90 LEU A C 1
ATOM 752 O O . LEU A 1 90 ? -3.136 -7.835 6.385 1.00 87.88 90 LEU A O 1
ATOM 756 N N . LEU A 1 91 ? -4.513 -7.710 4.613 1.00 92.62 91 LEU A N 1
ATOM 757 C CA . LEU A 1 91 ? -5.733 -7.609 5.415 1.00 92.62 91 LEU A CA 1
ATOM 758 C C . LEU A 1 91 ? -5.978 -8.881 6.233 1.00 92.62 91 LEU A C 1
ATOM 760 O O . LEU A 1 91 ? -6.350 -8.773 7.402 1.00 92.62 91 LEU A O 1
ATOM 764 N N . SER A 1 92 ? -5.719 -10.062 5.660 1.00 90.00 92 SER A N 1
ATOM 765 C CA . SER A 1 92 ? -5.782 -11.334 6.391 1.00 90.00 92 SER A CA 1
ATOM 766 C C . SER A 1 92 ? -4.805 -11.331 7.567 1.00 90.00 92 SER A C 1
ATOM 768 O O . SER A 1 92 ? -5.216 -11.513 8.713 1.00 90.00 92 SER A O 1
ATOM 770 N N . THR A 1 93 ? -3.538 -10.996 7.306 1.00 87.00 93 THR A N 1
ATOM 771 C CA . THR A 1 93 ? -2.474 -10.947 8.322 1.00 87.00 93 THR A CA 1
ATOM 772 C C . THR A 1 93 ? -2.818 -9.983 9.460 1.00 87.00 93 THR A C 1
ATOM 774 O O . THR A 1 93 ? -2.645 -10.301 10.637 1.00 87.00 93 THR A O 1
ATOM 777 N N . LEU A 1 94 ? -3.346 -8.800 9.135 1.00 87.50 94 LEU A N 1
ATOM 778 C CA . LEU A 1 94 ? -3.750 -7.813 10.135 1.00 87.50 94 LEU A CA 1
ATOM 779 C C . LEU A 1 94 ? -4.962 -8.268 10.946 1.00 87.50 94 LEU A C 1
ATOM 781 O O . LEU A 1 94 ? -5.012 -7.999 12.146 1.00 87.50 94 LEU A O 1
ATOM 785 N N . SER A 1 95 ? -5.918 -8.963 10.326 1.00 90.69 95 SER A N 1
ATOM 786 C CA . SER A 1 95 ? -7.075 -9.498 11.045 1.00 90.69 95 SER A CA 1
ATOM 787 C C . SER A 1 95 ? -6.659 -10.518 12.109 1.00 90.69 95 SER A C 1
ATOM 789 O O . SER A 1 95 ? -7.099 -10.432 13.258 1.00 90.69 95 SER A O 1
ATOM 791 N N . GLU A 1 96 ? -5.720 -11.403 11.771 1.00 87.50 96 GLU A N 1
ATOM 792 C CA . GLU A 1 96 ? -5.171 -12.406 12.684 1.00 87.50 96 GLU A CA 1
ATOM 793 C C . GLU A 1 96 ? -4.301 -11.787 13.785 1.00 87.50 96 GLU A C 1
ATOM 795 O O . GLU A 1 96 ? -4.362 -12.214 14.941 1.00 87.50 96 GLU A O 1
ATOM 800 N N . ALA A 1 97 ? -3.502 -10.770 13.448 1.00 84.50 97 ALA A N 1
ATOM 801 C CA . ALA A 1 97 ? -2.618 -10.101 14.398 1.00 84.50 97 ALA A CA 1
ATOM 802 C C . ALA A 1 97 ? -3.383 -9.217 15.396 1.00 84.50 97 ALA A C 1
ATOM 804 O O . ALA A 1 97 ? -3.029 -9.158 16.575 1.00 84.50 97 ALA A O 1
ATOM 805 N N . LEU A 1 98 ? -4.426 -8.517 14.939 1.00 85.69 98 LEU A N 1
ATOM 806 C CA . LEU A 1 98 ? -5.156 -7.540 15.749 1.00 85.69 98 LEU A CA 1
ATOM 807 C C . LEU A 1 98 ? -6.312 -8.152 16.539 1.00 85.69 98 LEU A C 1
ATOM 809 O O . LEU A 1 98 ? -6.680 -7.582 17.570 1.00 85.69 98 LEU A O 1
ATOM 813 N N . ARG A 1 99 ? -6.845 -9.303 16.106 1.00 91.19 99 ARG A N 1
ATOM 814 C CA . ARG A 1 99 ? -7.906 -10.060 16.792 1.00 91.19 99 ARG A CA 1
ATOM 815 C C . ARG A 1 99 ? -9.062 -9.148 17.208 1.00 91.19 99 ARG A C 1
ATOM 817 O O . ARG A 1 99 ? -9.699 -8.544 16.358 1.00 91.19 99 ARG A O 1
ATOM 824 N N . GLU A 1 100 ? -9.289 -8.970 18.506 1.00 91.19 100 GLU A N 1
ATOM 825 C CA . GLU A 1 100 ? -10.352 -8.127 19.074 1.00 91.19 100 GLU A CA 1
ATOM 826 C C . GLU A 1 100 ? -10.290 -6.657 18.626 1.00 91.19 100 GLU A C 1
ATOM 828 O O . GLU A 1 100 ? -11.298 -5.953 18.624 1.00 91.19 100 GLU A O 1
ATOM 833 N N . LYS A 1 101 ? -9.109 -6.172 18.224 1.00 87.56 101 LYS A N 1
ATOM 834 C CA . LYS A 1 101 ? -8.919 -4.810 17.704 1.00 87.56 101 LYS A CA 1
ATOM 835 C C . LYS A 1 101 ? -9.208 -4.699 16.205 1.00 87.56 101 LYS A C 1
ATOM 837 O O . LYS A 1 101 ? -9.197 -3.589 15.677 1.00 87.56 101 LYS A O 1
ATOM 842 N N . TRP A 1 102 ? -9.447 -5.812 15.512 1.00 92.75 102 TRP A N 1
ATOM 843 C CA . TRP A 1 102 ? -9.864 -5.825 14.115 1.00 92.75 102 TRP A CA 1
ATOM 844 C C . TRP A 1 102 ? -11.378 -5.631 14.009 1.00 92.75 102 TRP A C 1
ATOM 846 O O . TRP A 1 102 ? -12.155 -6.581 14.007 1.00 92.75 102 TRP A O 1
ATOM 856 N N . ASN A 1 103 ? -11.801 -4.373 13.923 1.00 94.12 103 ASN A N 1
ATOM 857 C CA . ASN A 1 103 ? -13.196 -3.999 13.690 1.00 94.12 103 ASN A CA 1
ATOM 858 C C . ASN A 1 103 ? -13.368 -3.316 12.320 1.00 94.12 103 ASN A C 1
ATOM 860 O O . ASN A 1 103 ? -12.391 -3.003 11.633 1.00 94.12 103 ASN A O 1
ATOM 864 N N . ASP A 1 104 ? -14.614 -3.039 11.932 1.00 95.06 104 ASP A N 1
ATOM 865 C CA . ASP A 1 104 ? -14.946 -2.422 10.639 1.00 95.06 104 ASP A CA 1
ATOM 866 C C . ASP A 1 104 ? -14.227 -1.096 10.391 1.00 95.06 104 ASP A C 1
ATOM 868 O O . ASP A 1 104 ? -13.849 -0.783 9.260 1.00 95.06 104 ASP A O 1
ATOM 872 N N . LYS A 1 105 ? -14.027 -0.309 11.449 1.00 93.25 105 LYS A N 1
ATOM 873 C CA . LYS A 1 105 ? -13.323 0.969 11.384 1.00 93.25 105 LYS A CA 1
ATOM 874 C C . LYS A 1 105 ? -11.854 0.747 11.030 1.00 93.25 105 LYS A C 1
ATOM 876 O O . LYS A 1 105 ? -11.371 1.298 10.042 1.00 93.25 105 LYS A O 1
ATOM 881 N N . THR A 1 106 ? -11.173 -0.126 11.770 1.00 90.31 106 THR A N 1
ATOM 882 C CA . THR A 1 106 ? -9.783 -0.518 11.514 1.00 90.31 106 THR A CA 1
ATOM 883 C C . THR A 1 106 ? -9.618 -1.114 10.119 1.00 90.31 106 THR A C 1
ATOM 885 O O . THR A 1 106 ? -8.738 -0.683 9.375 1.00 90.31 106 THR A O 1
ATOM 888 N N . ARG A 1 107 ? -10.504 -2.031 9.714 1.00 93.00 107 ARG A N 1
ATOM 889 C CA . ARG A 1 107 ? -10.495 -2.629 8.374 1.00 93.00 107 ARG A CA 1
ATOM 890 C C . ARG A 1 107 ? -10.580 -1.569 7.274 1.00 93.00 107 ARG A C 1
ATOM 892 O O . ARG A 1 107 ? -9.771 -1.581 6.351 1.00 93.00 107 ARG A O 1
ATOM 899 N N . LYS A 1 108 ? -11.531 -0.632 7.372 1.00 94.62 108 LYS A N 1
ATOM 900 C CA . LYS A 1 108 ? -11.716 0.444 6.378 1.00 94.62 108 LYS A CA 1
ATOM 901 C C . LYS A 1 108 ? -10.490 1.348 6.265 1.00 94.62 108 LYS A C 1
ATOM 903 O O . LYS A 1 108 ? -10.159 1.781 5.165 1.00 94.62 108 LYS A O 1
ATOM 908 N N . ILE A 1 109 ? -9.826 1.637 7.381 1.00 92.25 109 ILE A N 1
ATOM 909 C CA . ILE A 1 109 ? -8.610 2.457 7.400 1.00 92.25 109 ILE A CA 1
ATOM 910 C C . ILE A 1 109 ? -7.462 1.740 6.679 1.00 92.25 109 ILE A C 1
ATOM 912 O O . ILE A 1 109 ? -6.818 2.341 5.821 1.00 92.25 109 ILE A O 1
ATOM 916 N N . TRP A 1 110 ? -7.247 0.453 6.964 1.00 92.81 110 TRP A N 1
ATOM 917 C CA 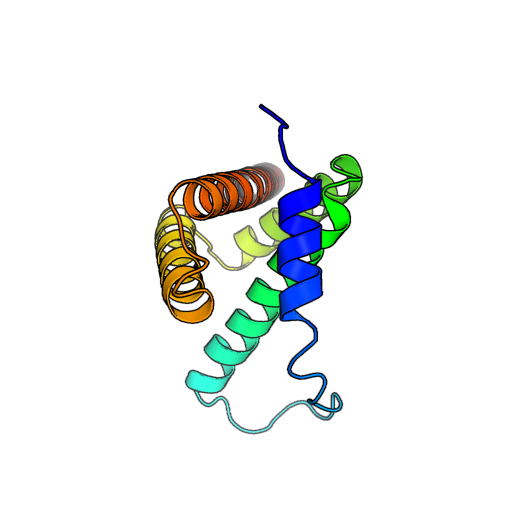. TRP A 1 110 ? -6.199 -0.334 6.309 1.00 92.81 110 TRP A CA 1
ATOM 918 C C . TRP A 1 110 ? -6.440 -0.527 4.812 1.00 92.81 110 TRP A C 1
ATOM 920 O O . TRP A 1 110 ? -5.497 -0.403 4.034 1.00 92.81 110 TRP A O 1
ATOM 930 N N . ILE A 1 111 ? -7.696 -0.734 4.398 1.00 95.19 111 ILE A N 1
ATOM 931 C CA . ILE A 1 111 ? -8.068 -0.763 2.975 1.00 95.19 111 ILE A CA 1
ATOM 932 C C . ILE A 1 111 ? -7.675 0.553 2.296 1.00 95.19 111 ILE A C 1
ATOM 934 O O . ILE A 1 111 ? -6.997 0.535 1.274 1.00 95.19 111 ILE A O 1
ATOM 938 N N . LYS A 1 112 ? -8.044 1.701 2.880 1.00 92.88 112 LYS A N 1
ATOM 939 C CA . LYS A 1 112 ? -7.714 3.017 2.309 1.00 92.88 112 LYS A CA 1
ATOM 940 C C . LYS A 1 112 ? -6.211 3.254 2.222 1.00 92.88 112 LYS A C 1
ATOM 942 O O . LYS A 1 112 ? -5.738 3.764 1.212 1.00 92.88 112 LYS A O 1
ATOM 947 N N . LEU A 1 113 ? -5.463 2.897 3.267 1.00 90.19 113 LEU A N 1
ATOM 948 C CA . LEU A 1 113 ? -4.009 3.030 3.259 1.00 90.19 113 LEU A CA 1
ATOM 949 C C . LEU A 1 113 ? -3.391 2.190 2.136 1.00 90.19 113 LEU A C 1
ATOM 951 O O . LEU A 1 113 ? -2.562 2.696 1.383 1.00 90.19 113 LEU A O 1
ATOM 955 N N . PHE A 1 114 ? -3.819 0.933 1.995 1.00 93.50 114 PHE A N 1
ATOM 956 C CA . PHE A 1 114 ? -3.316 0.062 0.939 1.00 93.50 114 PHE A CA 1
ATOM 957 C C . PHE A 1 114 ? -3.666 0.588 -0.457 1.00 93.50 114 PHE A C 1
ATOM 959 O O . PHE A 1 114 ? -2.800 0.611 -1.321 1.00 93.50 114 PHE A O 1
ATOM 966 N N . GLN A 1 115 ? -4.879 1.106 -0.662 1.00 94.50 115 GLN A N 1
ATOM 967 C CA . GLN A 1 115 ? -5.280 1.727 -1.931 1.00 94.50 115 GLN A CA 1
ATOM 968 C C . GLN A 1 115 ? -4.418 2.945 -2.295 1.00 94.50 115 GLN A C 1
ATOM 970 O O . GLN A 1 115 ? -4.093 3.140 -3.463 1.00 94.50 115 GLN A O 1
ATOM 975 N N . ILE A 1 116 ? -4.013 3.759 -1.312 1.00 93.19 116 ILE A N 1
ATOM 976 C CA . ILE A 1 116 ? -3.089 4.883 -1.542 1.00 93.19 116 ILE A CA 1
ATOM 977 C C . ILE A 1 116 ? -1.713 4.366 -1.977 1.00 93.19 116 ILE A C 1
ATOM 979 O O . ILE A 1 116 ? -1.137 4.888 -2.931 1.00 93.19 116 ILE A O 1
ATOM 983 N N . ILE A 1 117 ? -1.198 3.336 -1.297 1.00 92.94 117 ILE A N 1
ATOM 984 C CA . ILE A 1 117 ? 0.073 2.685 -1.645 1.00 92.94 117 ILE A CA 1
ATOM 985 C C . ILE A 1 117 ? 0.006 2.129 -3.070 1.00 92.94 117 ILE A C 1
ATOM 987 O O . ILE A 1 117 ? 0.853 2.463 -3.895 1.00 92.94 117 ILE A O 1
ATOM 991 N N . GLU A 1 118 ? -1.020 1.332 -3.366 1.00 95.38 118 GLU A N 1
ATOM 992 C CA . GLU A 1 118 ? -1.264 0.736 -4.679 1.00 95.38 118 GLU A CA 1
ATOM 993 C C . GLU A 1 118 ? -1.316 1.802 -5.776 1.00 95.38 118 GLU A C 1
ATOM 995 O O . GLU A 1 118 ? -0.617 1.681 -6.779 1.00 95.38 118 GLU A O 1
ATOM 1000 N N . TYR A 1 119 ? -2.092 2.869 -5.574 1.00 96.12 119 TYR A N 1
ATOM 1001 C CA . TYR A 1 119 ? -2.234 3.943 -6.553 1.00 96.12 119 TYR A CA 1
ATOM 1002 C C . TYR A 1 119 ? -0.893 4.612 -6.879 1.00 96.12 119 TYR A C 1
ATOM 1004 O O . TYR A 1 119 ? -0.546 4.780 -8.048 1.00 96.12 119 TYR A O 1
ATOM 1012 N N . GLN A 1 120 ? -0.108 4.969 -5.858 1.00 96.19 120 GLN A N 1
ATOM 1013 C CA . GLN A 1 120 ? 1.184 5.629 -6.071 1.00 96.19 120 GLN A CA 1
ATOM 1014 C C . GLN A 1 120 ? 2.205 4.695 -6.732 1.00 96.19 120 GLN A C 1
ATOM 1016 O O . GLN A 1 120 ? 2.944 5.123 -7.619 1.00 96.19 120 GLN A O 1
ATOM 1021 N N . MET A 1 121 ? 2.206 3.412 -6.361 1.00 95.44 121 MET A N 1
ATOM 1022 C CA . MET A 1 121 ? 3.044 2.389 -6.990 1.00 95.44 121 MET A CA 1
ATOM 1023 C C . MET A 1 121 ? 2.693 2.213 -8.472 1.00 95.44 121 MET A C 1
ATOM 1025 O O . MET A 1 121 ? 3.580 2.262 -9.321 1.00 95.44 121 MET A O 1
ATOM 1029 N N . LYS A 1 122 ? 1.403 2.079 -8.802 1.00 95.62 122 LYS A N 1
ATOM 1030 C CA . LYS A 1 122 ? 0.932 1.974 -10.191 1.00 95.62 122 LYS A CA 1
ATOM 1031 C C . LYS A 1 122 ? 1.292 3.212 -11.007 1.00 95.62 122 LYS A C 1
ATOM 1033 O O . LYS A 1 122 ? 1.846 3.080 -12.091 1.00 95.62 122 LYS A O 1
ATOM 1038 N N . SER A 1 123 ? 1.108 4.407 -10.445 1.00 96.50 123 SER A N 1
ATOM 1039 C CA . SER A 1 123 ? 1.529 5.657 -11.089 1.00 96.50 123 SER A CA 1
ATOM 1040 C C . SER A 1 123 ? 3.037 5.685 -11.394 1.00 96.50 123 SER A C 1
ATOM 1042 O O . SER A 1 123 ? 3.460 6.154 -12.453 1.00 96.50 123 SER A O 1
ATOM 1044 N N . GLY A 1 124 ? 3.863 5.147 -10.493 1.00 95.50 124 GLY A N 1
ATOM 1045 C CA . GLY A 1 124 ? 5.300 4.982 -10.711 1.00 95.50 124 GLY A CA 1
ATOM 1046 C C . GLY A 1 124 ? 5.633 3.978 -11.814 1.00 95.50 124 GLY A C 1
ATOM 1047 O O . GLY A 1 124 ? 6.511 4.232 -12.639 1.00 95.50 124 GLY A O 1
ATOM 1048 N N . MET A 1 125 ? 4.903 2.862 -11.862 1.00 94.62 125 MET A N 1
ATOM 1049 C CA . MET A 1 125 ? 5.052 1.844 -12.905 1.00 94.62 125 MET A CA 1
ATOM 1050 C C . MET A 1 125 ? 4.671 2.384 -14.287 1.00 94.62 125 MET A C 1
ATOM 1052 O O . MET A 1 125 ? 5.406 2.176 -15.246 1.00 94.62 125 MET A O 1
ATOM 1056 N N . GLU A 1 126 ? 3.569 3.130 -14.389 1.00 95.44 126 GLU A N 1
ATOM 1057 C CA . GLU A 1 126 ? 3.154 3.804 -15.625 1.00 95.44 126 GLU A CA 1
ATOM 1058 C C . GLU A 1 126 ? 4.198 4.822 -16.094 1.00 95.44 126 GLU A C 1
ATOM 1060 O O . GLU A 1 126 ? 4.467 4.942 -17.289 1.00 95.44 126 GLU A O 1
ATOM 1065 N N . ARG A 1 127 ? 4.811 5.560 -15.157 1.00 95.00 127 ARG A N 1
ATOM 1066 C CA . ARG A 1 127 ? 5.920 6.468 -15.470 1.00 95.00 127 ARG A CA 1
ATOM 1067 C C . ARG A 1 127 ? 7.108 5.704 -16.055 1.00 95.00 127 ARG A C 1
ATOM 1069 O O . ARG A 1 127 ? 7.596 6.093 -17.110 1.00 95.00 127 ARG A O 1
ATOM 1076 N N . ALA A 1 128 ? 7.522 4.604 -15.424 1.00 91.62 128 ALA A N 1
ATOM 1077 C CA . ALA A 1 128 ? 8.587 3.749 -15.947 1.00 91.62 128 ALA A CA 1
ATOM 1078 C C . ALA A 1 128 ? 8.248 3.179 -17.327 1.00 91.62 128 ALA A C 1
ATOM 1080 O O . ALA A 1 128 ? 9.113 3.119 -18.194 1.00 91.62 128 ALA A O 1
ATOM 1081 N N . GLN A 1 129 ? 6.995 2.787 -17.553 1.00 90.88 129 GLN A N 1
ATOM 1082 C CA . GLN A 1 129 ? 6.550 2.314 -18.855 1.00 90.88 129 GLN A CA 1
ATOM 1083 C C . GLN A 1 129 ? 6.707 3.404 -19.922 1.00 90.88 129 GLN A C 1
ATOM 1085 O O . GLN A 1 129 ? 7.290 3.133 -20.962 1.00 90.88 129 GLN A O 1
ATOM 1090 N N . ARG A 1 130 ? 6.250 4.635 -19.659 1.00 92.56 130 ARG A N 1
ATOM 1091 C CA . ARG A 1 130 ? 6.347 5.753 -20.616 1.00 92.56 130 ARG A CA 1
ATOM 1092 C C . ARG A 1 130 ? 7.777 6.187 -20.933 1.00 92.56 130 ARG A C 1
ATOM 1094 O O . ARG A 1 130 ? 8.000 6.679 -22.022 1.00 92.56 130 ARG A O 1
ATOM 1101 N N . GLU A 1 131 ? 8.708 6.075 -19.988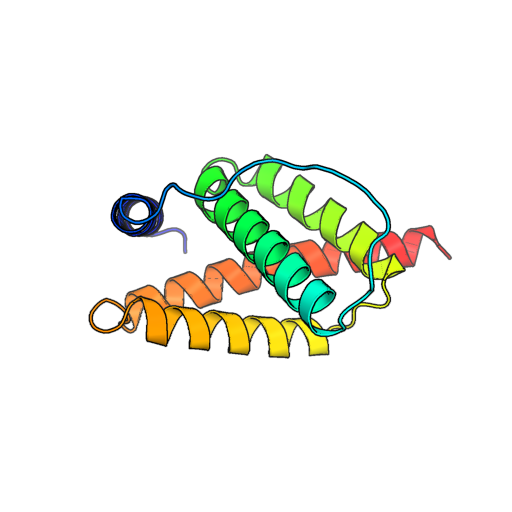 1.00 90.50 131 GLU A N 1
ATOM 1102 C CA . GLU A 1 131 ? 10.108 6.493 -20.184 1.00 90.50 131 GLU A CA 1
ATOM 1103 C C . GLU A 1 131 ? 10.958 5.448 -20.934 1.00 90.50 131 GLU A C 1
ATOM 1105 O O . GLU A 1 131 ? 12.040 5.772 -21.416 1.00 90.50 131 GLU A O 1
ATOM 1110 N N . ASN A 1 132 ? 10.497 4.194 -21.010 1.00 72.31 132 ASN A N 1
ATOM 1111 C CA . ASN A 1 132 ? 11.208 3.092 -21.671 1.00 72.31 132 ASN A CA 1
ATOM 1112 C C . ASN A 1 132 ? 10.716 2.816 -23.111 1.00 72.31 132 ASN A C 1
ATOM 1114 O O . ASN A 1 132 ? 11.138 1.824 -23.708 1.00 72.31 132 ASN A O 1
ATOM 1118 N N . PHE A 1 133 ? 9.839 3.668 -23.651 1.00 51.53 133 PHE A N 1
ATOM 1119 C CA . PHE A 1 133 ? 9.333 3.668 -25.030 1.00 51.53 133 PHE A CA 1
ATOM 1120 C C . PHE A 1 133 ? 9.363 5.092 -25.594 1.00 51.53 133 PHE A C 1
ATOM 1122 O O . PHE A 1 133 ? 9.408 5.216 -26.837 1.00 51.53 133 PHE A O 1
#

Foldseek 3Di:
DPPDLPPLVVVVVVVVVPDPDDDDDDDDDDDPPVVVVVVVVVVVVVVLLVCLSVCVVPVPVNLVVLLQLLLVVLVVVDDPVVLVVVLVVVLVVCCVVCPVNDDPVNSVVSSVSSVSSSVSSPNSNVVNVVVVD